Protein 7XV4 (pdb70)

B-factor: mean 22.59, std 10.11, range [9.94, 60.68]

CATH classification: 2.40.50.140

Solvent-accessible surface area: 6976 Å² total; per-residue (Å²): 114,114,39,48,114,11,37,84,24,8,0,24,13,3,18,129,149,51,41,70,131,51,116,5,42,0,0,0,26,73,24,128,73,24,150,159,62,35,25,19,0,48,0,0,0,7,95,25,12,1,14,0,2,2,0,10,76,120,24,7,64,46,24,98,120,138,95,2,31,47,37,0,10,0,44,2,60,126,4,50,41,73,86,12,170,90,47,50,84,0,0,30,0,40,95,17,104,48,91,108,46,12,150,58,25,47,74,100,5,42,132,11,88,112,34,138,109,55,107,16,76,80,92,4,40,128,61,18,97,157

InterPro domains:
  IPR004365 OB-fold nucleic acid binding domain, AA-tRNA synthetase-type [PF01336] (197-278)
  IPR004591 Replication factor A protein 1 [TIGR00617] (4-611)
  IPR007199 Replication factor-A protein 1, N-terminal [PF04057] (5-104)
  IPR007199 Replication factor-A protein 1, N-terminal [cd04477] (8-103)
  IPR012340 Nucleic acid-binding, OB-fold [G3DSA:2.40.50.140] (3-120)
  IPR012340 Nucleic acid-binding, OB-fold [G3DSA:2.40.50.140] (183-292)
  IPR01234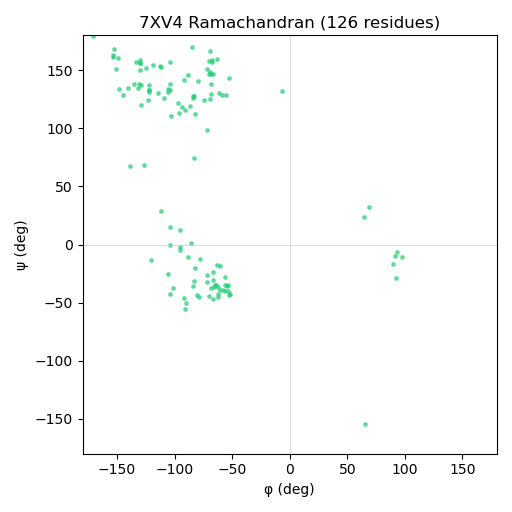0 Nucleic acid-binding, OB-fold [G3DSA:2.40.50.140] (297-422)
  IPR012340 Nucleic acid-binding, OB-fold [G3DSA:2.40.50.140] (423-612)
  IPR012340 Nucleic acid-binding, OB-fold [SSF50249] (1-114)
  IPR012340 Nucleic acid-binding, OB-fold [SSF50249] (183-293)
  IPR012340 Nucleic acid-binding, OB-fold [SSF50249] (299-423)
  IPR012340 Nucleic acid-binding, OB-fold [SSF50249] (440-612)
  IPR013955 Replication factor A, C-terminal [PF08646] (461-606)
  IPR031657 Replication protein A, OB domain [PF16900] (305-402)
  IPR047192 Replication factor A, C-terminal, eukaryotes [cd04476] (447-611)

Secondary structure (DSSP, 8-state):
--GGGS-TTHHHHHHTS---S---EEEEEEEEEE---EEEEEEE-SSEEEEEEEE-GGGHHHHHTTSS-TT-EEEEEEEEEEE-TTS-EEEEEEEEEEEE-HHHH-S--S--EE---/-PPPHHHHHHHH-

Organism: Homo sapiens (NCBI:txid9606)

Nearest PDB structures (foldseek):
  4ipg-assembly1_A  TM=1.003E+00  e=4.670E-22  Homo sapiens
  7xv0-assembly1_A  TM=9.873E-01  e=2.318E-22  Homo sapiens
  4ipd-assembly1_A  TM=9.816E-01  e=2.605E-22  Homo sapiens
  7xut-assembly1_A  TM=9.841E-01  e=2.692E-21  Homo sapiens
  7xuv-assembly1_A  TM=9.770E-01  e=2.540E-21  Homo sapiens

Foldseek 3Di:
DVLVQWQPCVVVCCVPVVDFQDWTKKFFAAWDWDDLTKIFTFIGRQAATEGAEIEDNVCVVCVVVQQRGHGWIKIQHGWDWDADPVGDIHIYGHDMGGPGGNVRRVDPHHDYYHDDD/DDDDPVVVVVVVD

Sequence (130 aa):
SMVGQLSEGAIAAIMQKGDTNIKPILQVINIRPITPPRYRLLMSDGLNTLSSFMLATQLNPLVEEEQLSSNCVCQIHRFIVNTLKDGRRVVILMELEVLKSAEAVGVKIGNPVPYNEGDFTADDLEELDT

Radius of gyration: 13.69 Å; Cα contacts (8 Å, |Δi|>4): 280; chains: 2; bounding box: 26×32×38 Å

GO terms:
  GO:0035861 site of double-strand break (C, IDA)
  GO:1990166 protein localization to site of double-strand break (P, IDA)
  GO:0140463 chromatin-protein adaptor activity (F, IDA)
  GO:0006281 DNA repair (P, IMP)
  GO:00166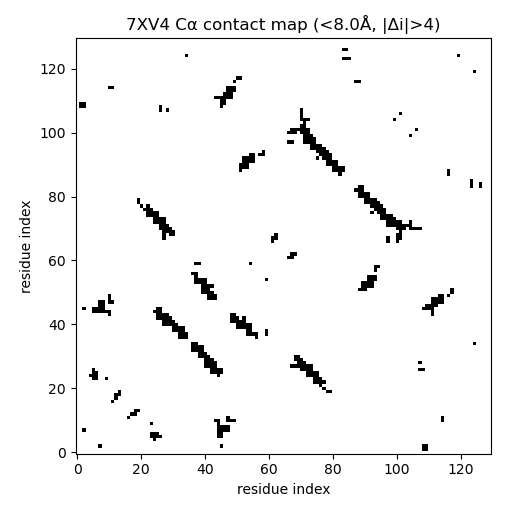05 PML body (C, IDA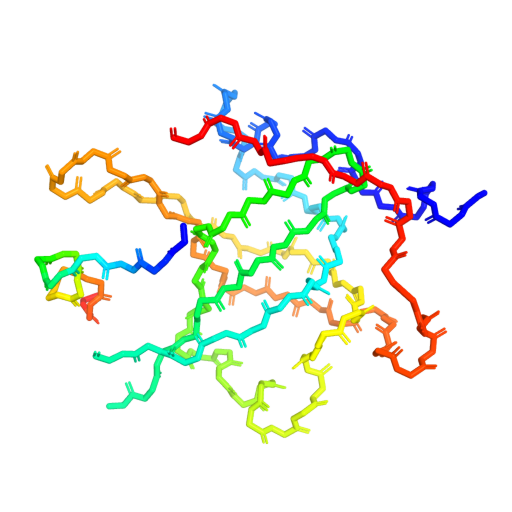)
  GO:0034502 protein localization to chromosome (P, IDA)
  GO:0005634 nucleus (C, IDA)
  GO:0003684 damaged DNA binding (F, IDA)
  GO:0003697 single-stranded DNA binding (F, IDA)
  GO:0005662 DNA replication factor A complex (C, IDA)
  GO:0006284 base-excision repair (P, IDA)
  GO:0005634 nucleus (C, EXP)
  GO:0006260 DNA replication (P, IMP)
  GO:0006289 nucleotide-excision repair (P, IMP)
  GO:0006298 mismatch repair (P, IMP)
  GO:0000723 telomere maintenance (P, IMP)
  GO:0000724 double-strand break repair via homologous recombination (P, IMP)
  GO:0005515 protein binding (F, IPI)
  GO:0006261 DNA-templated DNA replication (P, TAS)
  GO:0006310 DNA recombination (P, TAS)

Structure (mmCIF, N/CA/C/O backbone):
data_7XV4
#
_entry.id   7XV4
#
_cell.length_a   39.035
_cell.length_b   53.110
_cell.length_c   55.224
_cell.angle_alpha   90.000
_cell.angle_beta   90.000
_cell.angle_gamma   90.000
#
_symmetry.space_group_name_H-M   'P 21 21 21'
#
loop_
_entity.id
_entity.type
_entity.pdbx_description
1 polymer 'Replication protein A 70 kDa DNA-binding subunit'
2 polymer 'ATR-interacting protein'
3 water water
#
loop_
_atom_site.group_PDB
_atom_site.id
_atom_site.type_symbol
_atom_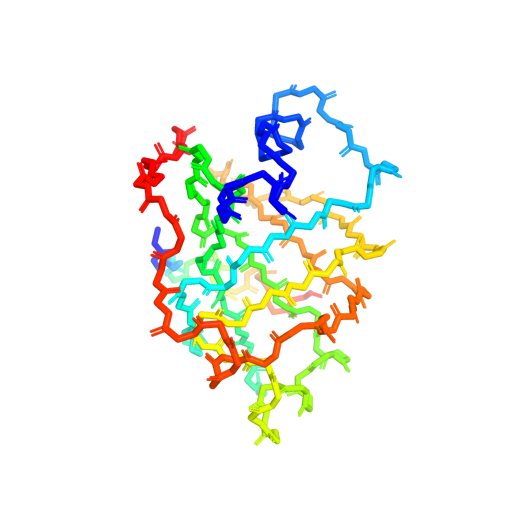site.label_atom_id
_atom_site.label_alt_id
_atom_site.label_comp_id
_atom_site.label_asym_id
_atom_site.label_entity_id
_atom_site.label_seq_id
_atom_site.pdbx_PDB_ins_code
_atom_site.Cartn_x
_atom_site.Cartn_y
_atom_site.Cartn_z
_atom_site.occupancy
_atom_site.B_iso_or_equiv
_atom_site.auth_seq_id
_atom_site.auth_comp_id
_atom_site.auth_asym_id
_atom_site.auth_atom_id
_atom_site.pdbx_PDB_model_num
ATOM 1 N N . SER A 1 1 ? -1.583 1.589 6.640 1.00 33.53 0 SER A N 1
ATOM 2 C CA . SER A 1 1 ? -2.438 0.900 5.672 1.00 29.57 0 SER A CA 1
ATOM 3 C C . SER A 1 1 ? -1.654 -0.169 4.925 1.00 24.74 0 SER A C 1
ATOM 4 O O . SER A 1 1 ? -0.413 -0.107 4.843 1.00 25.77 0 SER A O 1
ATOM 7 N N . MET A 1 2 ? -2.346 -1.162 4.355 1.00 22.77 1 MET A N 1
ATOM 8 C CA . MET A 1 2 ? -1.583 -2.183 3.645 1.00 21.17 1 MET A CA 1
ATOM 9 C C . MET A 1 2 ? -0.934 -1.621 2.389 1.00 18.75 1 MET A C 1
ATOM 10 O O . MET A 1 2 ? 0.197 -1.996 2.056 1.00 16.58 1 MET A O 1
ATOM 15 N N . VAL A 1 3 ? -1.614 -0.715 1.681 1.00 19.11 2 VAL A N 1
ATOM 16 C CA . VAL A 1 3 ? -0.990 -0.142 0.488 1.00 16.51 2 VAL A CA 1
ATOM 17 C C . VAL A 1 3 ? 0.208 0.717 0.858 1.00 18.54 2 VAL A C 1
ATOM 18 O O . VAL A 1 3 ? 1.096 0.929 0.021 1.00 18.63 2 VAL A O 1
ATOM 22 N N . GLY A 1 4 ? 0.244 1.234 2.089 1.00 22.09 3 GLY A N 1
ATOM 23 C CA . GLY A 1 4 ? 1.395 1.995 2.546 1.00 22.38 3 GLY A CA 1
ATOM 24 C C . GLY A 1 4 ? 2.687 1.208 2.538 1.00 20.84 3 GLY A C 1
ATOM 25 O O . GLY A 1 4 ? 3.768 1.811 2.545 1.00 22.33 3 GLY A O 1
ATOM 26 N N . GLN A 1 5 ? 2.602 -0.132 2.500 1.00 16.23 4 GLN A N 1
ATOM 27 C CA . GLN A 1 5 ? 3.759 -1.012 2.430 1.00 16.80 4 GLN A CA 1
ATOM 28 C C . GLN A 1 5 ? 4.348 -1.100 1.035 1.00 13.93 4 GLN A C 1
ATOM 29 O O . GLN A 1 5 ? 5.453 -1.633 0.877 1.00 13.79 4 GLN A O 1
ATOM 35 N N . LEU A 1 6 ? 3.639 -0.618 0.021 1.00 12.45 5 LEU A N 1
ATOM 36 C CA . LEU A 1 6 ? 4.108 -0.733 -1.347 1.00 13.06 5 LEU A CA 1
ATOM 37 C C . LEU A 1 6 ? 4.652 0.599 -1.841 1.00 10.65 5 LEU A C 1
ATOM 38 O O . LEU A 1 6 ? 4.307 1.670 -1.335 1.00 12.94 5 LEU A O 1
ATOM 43 N N . SER A 1 7 ? 5.513 0.508 -2.860 1.00 11.11 6 SER A N 1
ATOM 44 C CA . SER A 1 7 ? 6.135 1.677 -3.479 1.00 11.06 6 SER A CA 1
ATOM 45 C C . SER A 1 7 ? 5.192 2.284 -4.519 1.00 12.63 6 SER A C 1
ATOM 46 O O . SER A 1 7 ? 5.386 2.152 -5.730 1.00 11.77 6 SER A O 1
ATOM 49 N N . GLU A 1 8 ? 4.162 2.969 -4.020 1.00 13.74 7 GLU A N 1
ATOM 50 C CA . GLU A 1 8 ? 3.160 3.570 -4.897 1.00 12.92 7 GLU A CA 1
ATOM 51 C C . GLU A 1 8 ? 3.834 4.552 -5.851 1.00 14.74 7 GLU A C 1
ATOM 52 O O . GLU A 1 8 ? 4.581 5.441 -5.424 1.00 16.30 7 GLU A O 1
ATOM 58 N N . GLY A 1 9 ? 3.565 4.392 -7.152 1.00 13.40 8 GLY A N 1
ATOM 59 C CA . GLY A 1 9 ? 4.140 5.226 -8.177 1.00 15.48 8 GLY A CA 1
ATOM 60 C C . GLY A 1 9 ? 5.419 4.697 -8.796 1.00 15.66 8 GLY A C 1
ATOM 61 O O . GLY A 1 9 ? 5.924 5.303 -9.754 1.00 16.50 8 GLY A O 1
ATOM 62 N N . ALA A 1 10 ? 5.964 3.596 -8.272 1.00 12.43 9 ALA A N 1
ATOM 63 C CA . ALA A 1 10 ? 7.216 3.071 -8.811 1.00 12.20 9 ALA A CA 1
ATOM 64 C C . ALA A 1 10 ? 7.064 2.581 -10.245 1.00 11.69 9 ALA A C 1
ATOM 65 O O . ALA A 1 10 ? 7.997 2.715 -11.044 1.00 12.61 9 ALA A O 1
ATOM 67 N N . ILE A 1 11 ? 5.911 2.006 -10.596 1.00 11.86 10 ILE A N 1
ATOM 68 C CA . ILE A 1 11 ? 5.719 1.561 -11.976 1.00 12.42 10 ILE A CA 1
ATOM 69 C C . ILE A 1 11 ? 5.779 2.755 -12.932 1.00 14.43 10 ILE A C 1
ATOM 70 O O . ILE A 1 11 ? 6.464 2.727 -13.964 1.00 14.40 10 ILE A O 1
ATOM 75 N N . ALA A 1 12 ? 5.094 3.848 -12.584 1.00 13.36 11 ALA A N 1
ATOM 76 C CA . ALA A 1 12 ? 5.196 5.030 -13.431 1.00 15.68 11 ALA A CA 1
ATOM 77 C C . ALA A 1 12 ? 6.628 5.553 -13.483 1.00 17.04 11 ALA A C 1
ATOM 78 O O . ALA A 1 12 ? 7.105 5.988 -14.537 1.00 19.49 11 ALA A O 1
ATOM 80 N N . ALA A 1 13 ? 7.348 5.479 -12.364 1.00 14.16 12 ALA A N 1
ATOM 81 C CA . ALA A 1 13 ? 8.719 5.977 -12.354 1.00 16.91 12 ALA A CA 1
ATOM 82 C C . ALA A 1 13 ? 9.607 5.140 -13.261 1.00 18.32 12 ALA A C 1
ATOM 83 O O . ALA A 1 13 ? 10.488 5.677 -13.948 1.00 18.76 12 ALA A O 1
ATOM 85 N N . ILE A 1 14 ? 9.368 3.829 -13.304 1.00 15.79 13 ILE A N 1
ATOM 86 C CA . ILE A 1 14 ? 10.155 2.972 -14.188 1.00 17.57 13 ILE A CA 1
ATOM 87 C C . ILE A 1 14 ? 9.806 3.245 -15.648 1.00 18.45 13 ILE A C 1
ATOM 88 O O . ILE A 1 14 ? 10.696 3.370 -16.501 1.00 20.51 13 ILE A O 1
ATOM 93 N N . MET A 1 15 ? 8.512 3.371 -15.953 1.00 15.65 14 MET A N 1
ATOM 94 C CA . MET A 1 15 ? 8.045 3.442 -17.343 1.00 19.31 14 MET A CA 1
ATOM 95 C C . MET A 1 15 ? 8.216 4.836 -17.933 1.00 21.33 14 MET A C 1
ATOM 96 O O . MET A 1 15 ? 8.630 4.984 -19.088 1.00 23.98 14 MET A O 1
ATOM 101 N N . GLN A 1 16 ? 7.873 5.856 -17.155 1.00 19.81 15 GLN A N 1
ATOM 102 C CA . GLN A 1 16 ? 7.896 7.242 -17.687 1.00 21.84 15 GLN A CA 1
ATOM 103 C C . GLN A 1 16 ? 9.257 7.893 -17.474 1.00 27.39 15 GLN A C 1
ATOM 104 O O . GLN A 1 16 ? 9.791 8.455 -18.444 1.00 29.35 15 GLN A O 1
ATOM 110 N N . LYS A 1 17 ? 9.788 7.840 -16.252 1.00 27.71 16 LYS A N 1
ATOM 111 C CA . LYS A 1 17 ? 11.023 8.616 -15.956 1.00 30.29 16 LYS A CA 1
ATOM 112 C C . LYS A 1 17 ? 12.299 7.842 -16.267 1.00 33.32 16 LYS A C 1
ATOM 113 O O . LYS A 1 17 ? 13.371 8.469 -16.225 1.00 37.75 16 LYS A O 1
ATOM 119 N N . GLY A 1 18 ? 12.198 6.546 -16.544 1.00 31.64 17 GLY A N 1
ATOM 120 C CA . GLY A 1 18 ? 13.396 5.773 -16.777 1.00 33.76 17 GLY A CA 1
ATOM 121 C C . GLY A 1 18 ? 14.239 5.599 -15.539 1.00 33.62 17 GLY A C 1
ATOM 122 O O . GLY A 1 18 ? 15.467 5.550 -15.640 1.00 33.30 17 GLY A O 1
ATOM 123 N N . ASP A 1 19 ? 13.605 5.534 -14.368 1.00 29.82 18 ASP A N 1
ATOM 124 C CA . ASP A 1 19 ? 14.302 5.285 -13.111 1.00 30.09 18 ASP A CA 1
ATOM 125 C C . ASP A 1 19 ? 14.821 3.855 -13.078 1.00 28.13 18 ASP A C 1
ATOM 126 O O . ASP A 1 19 ? 14.047 2.909 -13.229 1.00 30.68 18 ASP A O 1
ATOM 131 N N . THR A 1 20 ? 16.123 3.683 -12.855 1.00 31.96 19 THR A N 1
ATOM 132 C CA . THR A 1 20 ? 16.711 2.351 -12.879 1.00 30.16 19 THR A CA 1
ATOM 133 C C . THR A 1 20 ? 17.370 1.965 -11.557 1.00 30.13 19 THR A C 1
ATOM 134 O O . THR A 1 20 ? 17.605 0.774 -11.320 1.00 32.37 19 THR A O 1
ATOM 138 N N . ASN A 1 21 ? 17.586 2.914 -10.653 1.00 28.24 20 ASN A N 1
ATOM 139 C CA . ASN A 1 21 ? 18.282 2.637 -9.405 1.00 26.73 20 ASN A CA 1
ATOM 140 C C . ASN A 1 21 ? 17.359 2.547 -8.198 1.00 25.32 20 ASN A C 1
ATOM 141 O O . ASN A 1 21 ? 17.833 2.278 -7.089 1.00 25.95 20 ASN A O 1
ATOM 146 N N . ILE A 1 22 ? 16.057 2.736 -8.385 1.00 20.15 21 ILE A N 1
ATOM 147 C CA . ILE A 1 22 ? 15.128 2.547 -7.282 1.00 17.86 21 ILE A CA 1
ATOM 148 C C . ILE A 1 22 ? 15.026 1.065 -6.936 1.00 17.48 21 ILE A C 1
ATOM 149 O O . ILE A 1 22 ? 15.315 0.182 -7.748 1.00 16.89 21 ILE A O 1
ATOM 154 N N . LYS A 1 23 ? 14.595 0.781 -5.709 1.00 12.64 22 LYS A N 1
ATOM 155 C CA . LYS A 1 23 ? 14.459 -0.597 -5.234 1.00 12.82 22 LYS A CA 1
ATOM 156 C C . LYS A 1 23 ? 13.038 -0.773 -4.710 1.00 11.72 22 LYS A C 1
ATOM 157 O O . LYS A 1 23 ? 12.803 -0.981 -3.518 1.00 12.60 22 LYS A O 1
ATOM 163 N N . PRO A 1 24 ? 12.062 -0.736 -5.601 1.00 10.31 23 PRO A N 1
ATOM 164 C CA . PRO A 1 24 ? 10.671 -0.643 -5.164 1.00 10.13 23 PRO A CA 1
ATOM 165 C C . PRO A 1 24 ? 10.163 -1.927 -4.552 1.00 12.26 23 PRO A C 1
ATOM 166 O O . PRO A 1 24 ? 10.574 -3.026 -4.917 1.00 11.95 23 PRO A O 1
ATOM 170 N N . ILE A 1 25 ? 9.209 -1.766 -3.637 1.00 10.31 24 ILE A N 1
ATOM 171 C CA . ILE A 1 25 ? 8.482 -2.875 -3.039 1.00 10.48 24 ILE A CA 1
ATOM 172 C C . ILE A 1 25 ? 7.156 -3.035 -3.781 1.00 11.61 24 ILE A C 1
ATOM 173 O O . ILE A 1 25 ? 6.359 -2.089 -3.870 1.00 10.32 24 ILE A O 1
ATOM 178 N N . LEU A 1 26 ? 6.940 -4.226 -4.341 1.00 10.54 25 LEU A N 1
ATOM 179 C CA . LEU A 1 26 ? 5.800 -4.520 -5.202 1.00 10.86 25 LEU A CA 1
ATOM 180 C C . LEU A 1 26 ? 5.119 -5.788 -4.739 1.00 10.94 25 LEU A C 1
ATOM 181 O O . LEU A 1 26 ? 5.709 -6.601 -4.023 1.00 11.82 25 LEU A O 1
ATOM 186 N N . GLN A 1 27 ? 3.856 -5.938 -5.118 1.00 11.33 26 GLN A N 1
ATOM 187 C CA . GLN A 1 27 ? 3.123 -7.169 -4.864 1.00 9.98 26 GLN A CA 1
ATOM 188 C C . GLN A 1 27 ? 2.966 -7.953 -6.163 1.00 12.24 26 GLN A C 1
ATOM 189 O O . GLN A 1 27 ? 2.591 -7.385 -7.194 1.00 11.79 26 GLN A O 1
ATOM 195 N N . VAL A 1 28 ? 3.227 -9.259 -6.105 1.00 10.32 27 VAL A N 1
ATOM 196 C CA . VAL A 1 28 ? 2.913 -10.135 -7.233 1.00 12.48 27 VAL A CA 1
ATOM 197 C C . VAL A 1 28 ? 1.403 -10.340 -7.267 1.00 11.54 27 VAL A C 1
ATOM 198 O O . VAL A 1 28 ? 0.806 -10.761 -6.273 1.00 12.36 27 VAL A O 1
ATOM 202 N N . ILE A 1 29 ? 0.771 -10.028 -8.403 1.00 11.83 28 ILE A N 1
ATOM 203 C CA . ILE A 1 29 ? -0.648 -10.331 -8.585 1.00 12.57 28 ILE A CA 1
ATOM 204 C C . ILE A 1 29 ? -0.844 -11.698 -9.227 1.00 13.93 28 ILE A C 1
ATOM 205 O O . ILE A 1 29 ? -1.701 -12.478 -8.800 1.00 15.83 28 ILE A O 1
ATOM 210 N N . ASN A 1 30 ? -0.077 -11.986 -10.280 1.00 13.91 29 ASN A N 1
ATOM 211 C CA . ASN A 1 30 ? -0.165 -13.253 -11.005 1.00 15.34 29 ASN A CA 1
ATOM 212 C C . ASN A 1 30 ? 1.184 -13.604 -11.611 1.00 16.21 29 ASN A C 1
ATOM 213 O O . ASN A 1 30 ? 1.960 -12.717 -11.977 1.00 14.00 29 ASN A O 1
ATOM 218 N N . ILE A 1 31 ? 1.430 -14.913 -11.754 1.00 15.85 30 ILE A N 1
ATOM 219 C CA . ILE A 1 31 ? 2.598 -15.457 -12.436 1.00 15.78 30 ILE A CA 1
ATOM 220 C C . ILE A 1 31 ? 2.098 -16.350 -13.560 1.00 20.76 30 ILE A C 1
ATOM 221 O O . ILE A 1 31 ? 1.221 -17.193 -13.348 1.00 26.85 30 ILE A O 1
ATOM 226 N N . ARG A 1 32 ? 2.644 -16.161 -14.753 1.00 19.27 31 ARG A N 1
ATOM 227 C CA 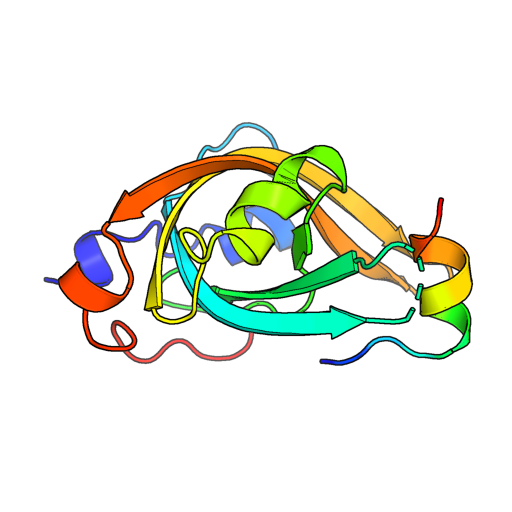. ARG A 1 32 ? 2.223 -16.940 -15.919 1.00 24.26 31 ARG A CA 1
ATOM 228 C C . ARG A 1 32 ? 3.435 -17.528 -16.618 1.00 23.59 31 ARG A C 1
ATOM 229 O O . ARG A 1 32 ? 4.305 -16.760 -17.036 1.00 23.50 31 ARG A O 1
ATOM 237 N N . PRO A 1 33 ? 3.556 -18.849 -16.757 1.00 23.25 32 PRO A N 1
ATOM 238 C CA . PRO A 1 33 ? 4.667 -19.383 -17.542 1.00 18.54 32 PRO A CA 1
ATOM 239 C C . PRO A 1 33 ? 4.466 -18.985 -18.986 1.00 23.67 32 PRO A C 1
ATOM 240 O O . PRO A 1 33 ? 3.337 -18.871 -19.471 1.00 25.57 32 PRO A O 1
ATOM 244 N N . ILE A 1 34 ? 5.563 -18.759 -19.691 1.00 21.80 33 ILE A N 1
ATOM 245 C CA . ILE A 1 34 ? 5.391 -18.501 -21.112 1.00 29.52 33 ILE A CA 1
ATOM 246 C C . ILE A 1 34 ? 6.334 -19.387 -21.908 1.00 34.17 33 ILE A C 1
ATOM 247 O O . ILE A 1 34 ? 7.364 -19.847 -21.399 1.00 30.87 33 ILE A O 1
ATOM 252 N N . THR A 1 35 ? 5.961 -19.629 -23.170 1.00 37.29 34 THR A N 1
ATOM 253 C CA . THR A 1 35 ? 6.768 -20.396 -24.125 1.00 35.99 34 THR A CA 1
ATOM 254 C C . THR A 1 35 ? 6.185 -20.305 -25.537 1.00 45.32 34 THR A C 1
ATOM 255 O O . THR A 1 35 ? 4.987 -20.055 -25.727 1.00 44.67 34 THR A O 1
ATOM 259 N N . PRO A 1 40 ? 13.062 -24.152 -21.989 1.00 39.43 39 PRO A N 1
ATOM 260 C CA . PRO A 1 40 ? 13.267 -23.803 -20.579 1.00 37.18 39 PRO A CA 1
ATOM 261 C C . PRO A 1 40 ? 12.303 -22.704 -20.143 1.00 28.33 39 PRO A C 1
ATOM 262 O O . PRO A 1 40 ? 12.195 -21.700 -20.832 1.00 32.15 39 PRO A O 1
ATOM 266 N N . PRO A 1 41 ? 11.628 -22.867 -19.009 1.00 31.85 40 PRO A N 1
ATOM 267 C CA . PRO A 1 41 ? 10.484 -21.999 -18.735 1.00 27.72 40 PRO A CA 1
ATOM 268 C C . PRO A 1 41 ? 10.908 -20.574 -18.441 1.00 24.20 40 PRO A C 1
ATOM 269 O O . PRO A 1 41 ? 11.985 -20.307 -17.905 1.00 25.52 40 PRO A O 1
ATOM 273 N N . ARG A 1 42 ? 10.062 -19.645 -18.854 1.00 21.30 41 ARG A N 1
ATOM 274 C CA . ARG A 1 42 ? 10.194 -18.250 -18.479 1.00 19.97 41 ARG A CA 1
ATOM 275 C C . ARG A 1 42 ? 8.883 -17.816 -17.852 1.00 20.83 41 ARG A C 1
ATOM 276 O O . ARG A 1 42 ? 7.825 -18.375 -18.160 1.00 22.27 41 ARG A O 1
ATOM 284 N N . TYR A 1 43 ? 8.955 -16.834 -16.960 1.00 14.85 42 TYR A N 1
ATOM 285 C CA . TYR A 1 43 ? 7.781 -16.425 -16.195 1.00 14.30 42 TYR A CA 1
ATOM 286 C C . TYR A 1 43 ? 7.506 -14.949 -16.408 1.00 15.56 42 TYR A C 1
ATOM 287 O O . TYR A 1 43 ? 8.380 -14.110 -16.173 1.00 15.31 42 TYR A O 1
ATOM 296 N N . ARG A 1 44 ? 6.293 -14.644 -16.848 1.00 13.95 43 ARG A N 1
ATOM 297 C CA . ARG A 1 44 ? 5.787 -13.290 -16.890 1.00 16.42 43 ARG A CA 1
ATOM 298 C C . ARG A 1 44 ? 5.046 -13.009 -15.593 1.00 14.67 43 ARG A C 1
ATOM 299 O O . ARG A 1 44 ? 4.344 -13.879 -15.069 1.00 15.99 43 ARG A O 1
ATOM 307 N N . LEU A 1 45 ? 5.196 -11.794 -15.069 1.00 13.04 44 LEU A N 1
ATOM 308 C CA . LEU A 1 45 ? 4.545 -11.413 -13.827 1.00 15.22 44 LEU A CA 1
ATOM 309 C C . LEU A 1 45 ? 3.668 -10.193 -14.044 1.00 13.30 44 LEU A C 1
ATOM 310 O O . LEU A 1 45 ? 4.096 -9.197 -14.641 1.00 13.88 44 LEU A O 1
ATOM 315 N N . LEU A 1 46 ? 2.454 -10.267 -13.530 1.00 11.44 45 LEU A N 1
ATOM 316 C CA . LEU A 1 46 ? 1.628 -9.087 -13.324 1.00 12.68 45 LEU A CA 1
ATOM 317 C C . LEU A 1 46 ? 1.912 -8.592 -11.915 1.00 12.14 45 LEU A C 1
ATOM 318 O O . LEU A 1 46 ? 1.649 -9.314 -10.949 1.00 12.21 45 LEU A O 1
ATOM 323 N N . MET A 1 47 ? 2.475 -7.382 -11.798 1.00 12.33 46 MET A N 1
ATOM 324 C CA . MET A 1 47 ? 2.980 -6.849 -10.541 1.00 11.67 46 MET A CA 1
ATOM 325 C C . MET A 1 47 ? 2.194 -5.575 -10.231 1.00 11.82 46 MET A C 1
ATOM 326 O O . MET A 1 47 ? 1.738 -4.885 -11.151 1.00 13.00 46 MET A O 1
ATOM 331 N N . SER A 1 48 ? 2.102 -5.225 -8.952 1.00 9.94 47 SER A N 1
ATOM 332 C CA . SER A 1 48 ? 1.373 -4.051 -8.479 1.00 11.60 47 SER A CA 1
ATOM 333 C C . SER A 1 48 ? 2.233 -3.204 -7.552 1.00 11.90 47 SER A C 1
ATOM 334 O O . SER A 1 48 ? 2.962 -3.731 -6.706 1.00 12.12 47 SER A O 1
ATOM 337 N N . ASP A 1 49 ? 2.170 -1.883 -7.723 1.00 11.12 48 ASP A N 1
ATOM 338 C CA . ASP A 1 49 ? 2.764 -0.981 -6.739 1.00 11.83 48 ASP A CA 1
ATOM 339 C C . ASP A 1 49 ? 1.709 -0.333 -5.852 1.00 13.82 48 ASP A C 1
ATOM 340 O O . ASP A 1 49 ? 2.014 0.636 -5.147 1.00 14.59 48 ASP A O 1
ATOM 345 N N . GLY A 1 50 ? 0.479 -0.857 -5.854 1.00 14.09 49 GLY A N 1
ATOM 346 C CA . GLY A 1 50 ? -0.603 -0.295 -5.079 1.00 15.81 49 GLY A CA 1
ATOM 347 C C . GLY A 1 50 ? -1.442 0.717 -5.825 1.00 16.83 49 GLY A C 1
ATOM 348 O O . GLY A 1 50 ? -2.626 0.881 -5.513 1.00 19.55 49 GLY A O 1
ATOM 349 N N . LEU A 1 51 ? -0.860 1.416 -6.798 1.00 15.52 50 LEU A N 1
ATOM 350 C CA . LEU A 1 51 ? -1.616 2.327 -7.647 1.00 16.52 50 LEU A CA 1
ATOM 351 C C . LEU A 1 51 ? -1.865 1.734 -9.022 1.00 14.21 50 LEU A C 1
ATOM 352 O O . LEU A 1 51 ? -2.974 1.841 -9.558 1.00 14.98 50 LEU A O 1
ATOM 357 N N . ASN A 1 52 ? -0.817 1.118 -9.552 1.00 13.33 51 ASN A N 1
ATOM 358 C CA . ASN A 1 52 ? -0.928 0.593 -10.923 1.00 12.93 51 ASN A CA 1
ATOM 359 C C . ASN A 1 52 ? -0.475 -0.851 -10.991 1.00 11.49 51 ASN A C 1
ATOM 360 O O . ASN A 1 52 ? 0.260 -1.287 -10.096 1.00 11.97 51 ASN A O 1
ATOM 365 N N . THR A 1 53 ? -0.969 -1.557 -11.996 1.00 11.60 52 THR A N 1
ATOM 366 C CA . THR A 1 53 ? -0.410 -2.893 -12.261 1.00 11.74 52 THR A CA 1
ATOM 367 C C . THR A 1 53 ? 0.320 -2.778 -13.596 1.00 12.64 52 THR A C 1
ATOM 368 O O . THR A 1 53 ? -0.028 -1.888 -14.373 1.00 14.23 52 THR A O 1
ATOM 372 N N . LEU A 1 54 ? 1.332 -3.599 -13.808 1.00 12.80 53 LEU A N 1
ATOM 373 C CA . LEU A 1 54 ? 2.055 -3.687 -15.068 1.00 12.69 53 LEU A CA 1
ATOM 374 C C . LEU A 1 54 ? 2.158 -5.159 -15.424 1.00 12.17 53 LEU A C 1
ATOM 375 O O . LEU A 1 54 ? 2.489 -5.976 -14.562 1.00 12.31 53 LEU A O 1
ATOM 380 N N . SER A 1 55 ? 1.883 -5.488 -16.682 1.00 12.87 54 SER A N 1
ATOM 381 C CA . SER A 1 55 ? 1.791 -6.877 -17.111 1.00 13.65 54 SER A CA 1
ATOM 382 C C . SER A 1 55 ? 3.087 -7.409 -17.706 1.00 15.21 54 SER A C 1
ATOM 383 O O . SER A 1 55 ? 3.162 -8.602 -18.018 1.00 15.54 54 SER A O 1
ATOM 386 N N . SER A 1 56 ? 4.107 -6.563 -17.858 1.00 12.58 55 SER A N 1
ATOM 387 C CA . SER A 1 56 ? 5.260 -6.859 -18.700 1.00 12.61 55 SER A CA 1
ATOM 388 C C . SER A 1 56 ? 6.530 -7.068 -17.890 1.00 13.66 55 SER A C 1
ATOM 389 O O . SER A 1 56 ? 7.631 -6.812 -18.384 1.00 14.51 55 SER A O 1
ATOM 392 N N . PHE A 1 57 ? 6.395 -7.534 -16.655 1.00 13.44 56 PHE A N 1
ATOM 393 C CA . PHE A 1 57 ? 7.556 -7.980 -15.895 1.00 13.28 56 PHE A CA 1
ATOM 394 C C . PHE A 1 57 ? 7.935 -9.388 -16.338 1.00 13.90 56 PHE A C 1
ATOM 395 O O . PHE A 1 57 ? 7.062 -10.219 -16.616 1.00 15.75 56 PHE A O 1
ATOM 403 N N . MET A 1 58 ? 9.242 -9.640 -16.436 1.00 12.88 57 MET A N 1
ATOM 404 C CA . MET A 1 58 ? 9.732 -10.995 -16.789 1.00 15.51 57 MET A CA 1
ATOM 405 C C . MET A 1 58 ? 10.807 -11.367 -15.769 1.00 16.90 57 MET A C 1
ATOM 406 O O . MET A 1 58 ? 11.619 -10.508 -15.426 1.00 15.98 57 MET A O 1
ATOM 411 N N . LEU A 1 59 ? 10.782 -12.607 -15.303 1.00 15.13 58 LEU A N 1
ATOM 412 C CA . LEU A 1 59 ? 11.823 -13.052 -14.357 1.00 17.68 58 LEU A CA 1
ATOM 413 C C . LEU A 1 59 ? 13.078 -13.501 -15.097 1.00 15.64 58 LEU A C 1
ATOM 414 O O . LEU A 1 59 ? 12.954 -14.257 -16.062 1.00 16.46 58 LEU A O 1
ATOM 419 N N . ALA A 1 60 ? 14.234 -12.960 -14.724 1.00 14.20 59 ALA A N 1
ATOM 420 C CA . ALA A 1 60 ? 15.474 -13.536 -15.206 1.00 18.56 59 ALA A CA 1
ATOM 421 C C . ALA A 1 60 ? 15.477 -15.024 -14.890 1.00 15.74 59 ALA A C 1
ATOM 422 O O . ALA A 1 60 ? 14.965 -15.450 -13.853 1.00 18.75 59 ALA A O 1
ATOM 424 N N . THR A 1 61 ? 16.045 -15.814 -15.808 1.00 18.30 60 THR A N 1
ATOM 425 C CA . THR A 1 61 ? 16.111 -17.261 -15.629 1.00 17.53 60 THR A CA 1
ATOM 426 C C . THR A 1 61 ? 16.752 -17.646 -14.301 1.00 20.34 60 THR A C 1
ATOM 427 O O . THR A 1 61 ? 16.352 -18.644 -13.680 1.00 18.12 60 THR A O 1
ATOM 431 N N . GLN A 1 62 ? 17.737 -16.872 -13.842 1.00 18.76 61 GLN A N 1
ATOM 432 C CA . GLN A 1 62 ? 18.414 -17.217 -12.599 1.00 19.87 61 GLN A CA 1
ATOM 433 C C . GLN A 1 62 ? 17.470 -17.182 -11.399 1.00 16.91 61 GLN A C 1
ATOM 434 O O . GLN A 1 62 ? 17.790 -17.780 -10.361 1.00 22.81 61 GLN A O 1
ATOM 440 N N . LEU A 1 63 ? 16.315 -16.525 -11.519 1.00 16.54 62 LEU A N 1
ATOM 441 C CA . LEU A 1 63 ? 15.347 -16.441 -10.431 1.00 16.35 62 LEU A CA 1
ATOM 442 C C . LEU A 1 63 ? 14.256 -17.503 -10.520 1.00 18.01 62 LEU A C 1
ATOM 443 O O . LEU A 1 63 ? 13.397 -17.572 -9.632 1.00 14.53 62 LEU A O 1
ATOM 448 N N . ASN A 1 64 ? 14.272 -18.340 -11.554 1.00 15.37 63 ASN A N 1
ATOM 449 C CA . ASN A 1 64 ? 13.217 -19.340 -11.700 1.00 18.00 63 ASN A CA 1
ATOM 450 C C . ASN A 1 64 ? 13.021 -20.236 -10.478 1.00 15.01 63 ASN A C 1
ATOM 451 O O . ASN A 1 64 ? 11.866 -20.588 -10.197 1.00 14.81 63 ASN A O 1
ATOM 456 N N . PRO A 1 65 ? 14.057 -20.633 -9.727 1.00 15.20 64 PRO A N 1
ATOM 457 C CA . PRO A 1 65 ? 13.809 -21.453 -8.525 1.00 17.36 64 PRO A CA 1
ATOM 458 C C . PRO A 1 65 ? 12.853 -20.811 -7.535 1.00 16.65 64 PRO A C 1
ATOM 459 O O . PRO A 1 65 ? 12.183 -21.530 -6.781 1.00 17.02 64 PRO A O 1
ATOM 463 N N . LEU A 1 66 ? 12.775 -19.479 -7.496 1.00 14.23 65 LEU A N 1
ATOM 464 C CA . LEU A 1 66 ? 11.832 -18.851 -6.576 1.00 13.80 65 LEU A CA 1
ATOM 465 C C . LEU A 1 66 ? 10.402 -19.199 -6.940 1.00 14.68 65 LEU A C 1
ATOM 466 O O . LEU A 1 66 ? 9.555 -19.343 -6.051 1.00 16.39 65 LEU A O 1
ATOM 471 N N . VAL A 1 67 ? 10.117 -19.333 -8.233 1.00 15.48 66 VAL A N 1
ATOM 472 C CA . VAL A 1 67 ? 8.785 -19.770 -8.647 1.00 14.40 66 VAL A CA 1
ATOM 473 C C . VAL A 1 67 ? 8.654 -21.277 -8.485 1.00 18.98 66 VAL A C 1
ATOM 474 O O . VAL A 1 67 ? 7.641 -21.779 -7.975 1.00 19.47 66 VAL A O 1
ATOM 478 N N . GLU A 1 68 ? 9.676 -22.015 -8.919 1.00 16.57 67 GLU A N 1
ATOM 479 C CA . GLU A 1 68 ? 9.626 -23.473 -8.905 1.00 18.64 67 GLU A CA 1
ATOM 480 C C . GLU A 1 68 ? 9.387 -24.001 -7.495 1.00 21.38 67 GLU A C 1
ATOM 481 O O . GLU A 1 68 ? 8.618 -24.949 -7.304 1.00 21.68 67 GLU A O 1
ATOM 487 N N . GLU A 1 69 ? 10.001 -23.377 -6.485 1.00 18.24 68 GLU A N 1
ATOM 488 C CA . GLU A 1 69 ? 9.826 -23.797 -5.096 1.00 23.52 68 GLU A CA 1
ATOM 489 C C . GLU A 1 69 ? 8.747 -23.000 -4.372 1.00 21.07 68 GLU A C 1
ATOM 490 O O . GLU A 1 69 ? 8.624 -23.105 -3.142 1.00 21.51 68 GLU A O 1
ATOM 496 N N . GLU A 1 70 ? 7.943 -22.237 -5.116 1.00 19.14 69 GLU A N 1
ATOM 497 C CA . GLU A 1 70 ? 6.705 -21.612 -4.655 1.00 19.92 69 GLU A CA 1
ATOM 498 C C . GLU A 1 70 ? 6.917 -20.557 -3.565 1.00 22.58 69 GLU A C 1
ATOM 499 O O . GLU A 1 70 ? 5.979 -20.234 -2.823 1.00 25.89 69 GLU A O 1
ATOM 505 N N . GLN A 1 71 ? 8.110 -19.949 -3.468 1.00 19.25 70 GLN A N 1
ATOM 506 C CA . GLN A 1 71 ? 8.234 -18.788 -2.582 1.00 21.75 70 GLN A CA 1
ATOM 507 C C . GLN A 1 71 ? 7.780 -17.495 -3.239 1.00 20.45 70 GLN A C 1
ATOM 508 O O . GLN A 1 71 ? 7.313 -16.585 -2.547 1.00 19.95 70 GLN A O 1
ATOM 514 N N . LEU A 1 72 ? 7.933 -17.370 -4.546 1.00 16.12 71 LEU A N 1
ATOM 515 C CA . LEU A 1 72 ? 7.390 -16.240 -5.285 1.00 15.99 71 LEU A CA 1
ATOM 516 C C . LEU A 1 72 ? 6.054 -16.719 -5.840 1.00 18.95 71 LEU A C 1
ATOM 517 O O . LEU A 1 72 ? 6.012 -17.653 -6.645 1.00 18.20 71 LEU A O 1
ATOM 522 N N . SER A 1 73 ? 4.953 -16.148 -5.353 1.00 17.24 72 SER A N 1
ATOM 523 C CA . SER A 1 73 ? 3.640 -16.616 -5.771 1.00 17.86 72 SER A CA 1
ATOM 524 C C . SER A 1 73 ? 2.653 -15.470 -5.655 1.00 17.12 72 SER A C 1
ATOM 525 O O . SER A 1 73 ? 2.955 -14.432 -5.070 1.00 14.24 72 SER A O 1
ATOM 528 N N . SER A 1 74 ? 1.466 -15.669 -6.228 1.00 15.47 73 SER A N 1
ATOM 529 C CA . SER A 1 74 ? 0.453 -14.619 -6.230 1.00 15.12 73 SER A CA 1
ATOM 530 C C . SER A 1 74 ? 0.155 -14.158 -4.811 1.00 13.10 73 SER A C 1
ATOM 531 O O . SER A 1 74 ? -0.127 -14.977 -3.929 1.00 14.55 73 SER A O 1
ATOM 534 N N . ASN A 1 75 ? 0.223 -12.838 -4.606 1.00 12.99 74 ASN A N 1
ATOM 535 C CA . ASN A 1 75 ? -0.052 -12.053 -3.400 1.00 14.45 74 ASN A CA 1
ATOM 536 C C . ASN A 1 75 ? 1.185 -11.828 -2.539 1.00 12.91 74 ASN A C 1
ATOM 537 O O . ASN A 1 75 ? 1.131 -11.010 -1.618 1.00 10.72 74 ASN A O 1
ATOM 542 N N . CYS A 1 76 ? 2.305 -12.492 -2.819 1.00 12.02 75 CYS A N 1
ATOM 543 C CA . CYS A 1 76 ? 3.509 -12.190 -2.050 1.00 12.26 75 CYS A CA 1
ATOM 544 C C . CYS A 1 76 ? 4.005 -10.772 -2.352 1.00 12.09 75 CYS A C 1
ATOM 545 O O . CYS A 1 76 ? 3.688 -10.168 -3.373 1.00 11.43 75 CYS A O 1
ATOM 548 N N . VAL A 1 77 ? 4.758 -10.221 -1.413 1.00 11.95 76 VAL A N 1
ATOM 549 C CA . VAL A 1 77 ? 5.314 -8.876 -1.535 1.00 10.38 76 VAL A CA 1
ATOM 550 C C . VAL A 1 77 ? 6.834 -8.989 -1.618 1.00 11.91 76 VAL A C 1
ATOM 551 O O . VAL A 1 77 ? 7.463 -9.700 -0.815 1.00 13.14 76 VAL A O 1
ATOM 555 N N . CYS A 1 78 ? 7.416 -8.322 -2.610 1.00 12.57 77 CYS A N 1
ATOM 556 C CA . CYS A 1 78 ? 8.847 -8.431 -2.832 1.00 12.42 77 CYS A CA 1
ATOM 557 C C . CYS A 1 78 ? 9.462 -7.060 -3.046 1.00 13.34 77 CYS A C 1
ATOM 558 O O . CYS A 1 78 ? 8.803 -6.084 -3.430 1.00 12.99 77 CYS A O 1
ATOM 561 N N . GLN A 1 79 ? 10.756 -6.998 -2.791 1.00 14.13 78 GLN A N 1
ATOM 562 C CA . GLN A 1 79 ? 11.524 -5.801 -3.072 1.00 13.09 78 GLN A CA 1
ATOM 563 C C . GLN A 1 79 ? 12.431 -6.086 -4.260 1.00 14.10 78 GLN A C 1
ATOM 564 O O . GLN A 1 79 ? 13.191 -7.062 -4.235 1.00 14.81 78 GLN A O 1
ATOM 570 N N . ILE A 1 80 ? 12.359 -5.240 -5.297 1.00 11.06 79 ILE A N 1
ATOM 571 C CA . ILE A 1 80 ? 13.215 -5.425 -6.470 1.00 12.45 79 ILE A CA 1
ATOM 572 C C . ILE A 1 80 ? 14.570 -4.792 -6.196 1.00 15.23 79 ILE A C 1
ATOM 573 O O . ILE A 1 80 ? 14.658 -3.612 -5.843 1.00 16.40 79 ILE A O 1
ATOM 578 N N . HIS A 1 81 ? 15.642 -5.565 -6.353 1.00 12.64 80 HIS A N 1
ATOM 579 C CA . HIS A 1 81 ? 16.965 -5.017 -6.116 1.00 14.23 80 HIS A CA 1
ATOM 580 C C . HIS A 1 81 ? 17.755 -4.741 -7.373 1.00 15.69 80 HIS A C 1
ATOM 581 O O . HIS A 1 81 ? 18.658 -3.900 -7.332 1.00 18.32 80 HIS A O 1
ATOM 588 N N . ARG A 1 82 ? 17.442 -5.448 -8.452 1.00 12.19 81 ARG A N 1
ATOM 589 C CA . ARG A 1 82 ? 18.107 -5.155 -9.741 1.00 12.59 81 ARG A CA 1
ATOM 590 C C . ARG A 1 82 ? 17.133 -5.460 -10.874 1.00 12.81 81 ARG A C 1
ATOM 591 O O . ARG A 1 82 ? 16.500 -6.516 -10.835 1.00 13.16 81 ARG A O 1
ATOM 599 N N . PHE A 1 83 ? 17.037 -4.535 -11.827 1.00 11.79 82 PHE A N 1
ATOM 600 C CA . PHE A 1 83 ? 16.170 -4.775 -12.970 1.00 12.22 82 PHE A CA 1
ATOM 601 C C . PHE A 1 83 ? 16.704 -3.983 -14.149 1.00 12.39 82 PHE A C 1
ATOM 602 O O . PHE A 1 83 ? 17.470 -3.034 -13.988 1.00 14.23 82 PHE A O 1
ATOM 610 N N . ILE A 1 84 ? 16.267 -4.396 -15.334 1.00 14.66 83 ILE A N 1
ATOM 611 C CA . ILE A 1 84 ? 16.647 -3.795 -16.606 1.00 15.04 83 ILE A CA 1
ATOM 612 C C . ILE A 1 84 ? 15.373 -3.661 -17.407 1.00 15.72 83 ILE A C 1
ATOM 613 O O . ILE A 1 84 ? 14.559 -4.589 -17.428 1.00 17.07 83 ILE A O 1
ATOM 618 N N . VAL A 1 85 ? 15.195 -2.534 -18.097 1.00 14.05 84 VAL A N 1
ATOM 619 C CA . VAL A 1 85 ? 14.052 -2.390 -18.986 1.00 15.02 84 VAL A CA 1
ATOM 620 C C . VAL A 1 85 ? 14.578 -2.553 -20.404 1.00 16.86 84 VAL A C 1
ATOM 621 O O . VAL A 1 85 ? 15.620 -1.974 -20.755 1.00 18.63 84 VAL A O 1
ATOM 625 N N . ASN A 1 86 ? 13.889 -3.361 -21.205 1.00 14.11 85 ASN A N 1
ATOM 626 C CA . ASN A 1 86 ? 14.267 -3.579 -22.596 1.00 16.23 85 ASN A CA 1
ATOM 627 C C . ASN A 1 86 ? 13.052 -3.386 -23.485 1.00 15.54 85 ASN A C 1
ATOM 628 O O . ASN A 1 86 ? 11.923 -3.661 -23.085 1.00 15.64 85 ASN A O 1
ATOM 633 N N . THR A 1 87 ? 13.297 -2.946 -24.717 1.00 14.76 86 THR A N 1
ATOM 634 C CA . THR A 1 87 ? 12.248 -2.726 -25.706 1.00 14.48 86 THR A CA 1
ATOM 635 C C . THR A 1 87 ? 12.276 -3.827 -26.750 1.00 13.14 86 THR A C 1
ATOM 636 O O . THR A 1 87 ? 13.334 -4.128 -27.316 1.00 15.41 86 THR A O 1
ATOM 640 N N . LEU A 1 88 ? 11.113 -4.401 -27.028 1.00 11.22 87 LEU A N 1
ATOM 641 C CA . LEU A 1 88 ? 11.034 -5.405 -28.077 1.00 14.58 87 LEU A CA 1
ATOM 642 C C . LEU A 1 88 ? 10.856 -4.762 -29.446 1.00 15.77 87 LEU A C 1
ATOM 643 O O . LEU A 1 88 ? 10.603 -3.557 -29.585 1.00 15.18 87 LEU A O 1
ATOM 648 N N . LYS A 1 89 ? 10.987 -5.603 -30.470 1.00 14.78 88 LYS A N 1
ATOM 649 C CA . LYS A 1 89 ? 10.934 -5.132 -31.854 1.00 15.90 88 LYS A CA 1
ATOM 650 C C . LYS A 1 89 ? 9.645 -4.373 -32.156 1.00 14.60 88 LYS A C 1
ATOM 651 O O . LYS A 1 89 ? 9.651 -3.413 -32.944 1.00 16.75 88 LYS A O 1
ATOM 657 N N . ASP A 1 90 ? 8.527 -4.787 -31.548 1.00 14.99 89 ASP A N 1
ATOM 658 C CA . ASP A 1 90 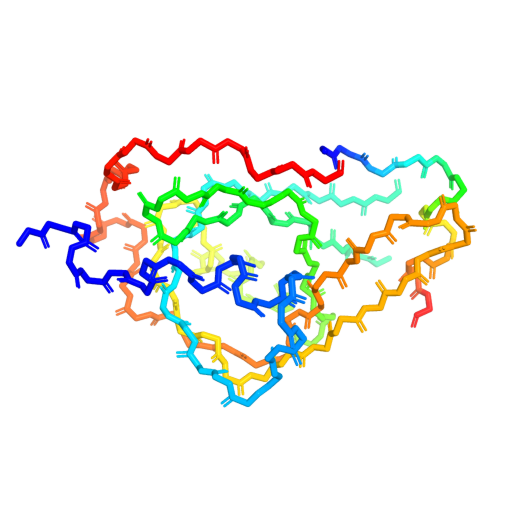? 7.237 -4.166 -31.797 1.00 15.01 89 ASP A CA 1
ATOM 659 C C . ASP A 1 90 ? 6.976 -2.945 -30.927 1.00 14.74 89 ASP A C 1
ATOM 660 O O . ASP A 1 90 ? 5.909 -2.330 -31.056 1.00 16.19 89 ASP A O 1
ATOM 665 N N . GLY A 1 91 ? 7.922 -2.555 -30.068 1.00 13.96 90 GLY A N 1
ATOM 666 C CA . GLY A 1 91 ? 7.763 -1.403 -29.216 1.00 15.64 90 GLY A CA 1
ATOM 667 C C . GLY A 1 91 ? 7.310 -1.704 -27.803 1.00 13.88 90 GLY A C 1
ATOM 668 O O . GLY A 1 91 ? 7.351 -0.804 -26.956 1.00 16.24 90 GLY A O 1
ATOM 669 N N . ARG A 1 92 ? 6.884 -2.932 -27.515 1.00 13.69 91 ARG A N 1
ATOM 670 C CA . ARG A 1 92 ? 6.503 -3.257 -26.146 1.00 12.97 91 ARG A CA 1
ATOM 671 C C . ARG A 1 92 ? 7.730 -3.255 -25.248 1.00 15.33 91 ARG A C 1
ATOM 672 O O . ARG A 1 92 ? 8.801 -3.740 -25.624 1.00 14.53 91 ARG A O 1
ATOM 680 N N . ARG A 1 93 ? 7.588 -2.698 -24.062 1.00 13.42 92 ARG A N 1
ATOM 681 C CA . ARG A 1 93 ? 8.710 -2.623 -23.146 1.00 13.21 92 ARG A CA 1
ATOM 682 C C . ARG A 1 93 ? 8.515 -3.680 -22.073 1.00 15.56 92 ARG A C 1
ATOM 683 O O . ARG A 1 93 ? 7.400 -3.869 -21.583 1.00 17.31 92 ARG A O 1
ATOM 691 N N . VAL A 1 94 ? 9.603 -4.365 -21.707 1.00 12.99 93 VAL A N 1
ATOM 692 C CA . VAL A 1 94 ? 9.578 -5.439 -20.721 1.00 11.38 93 VAL A CA 1
ATOM 693 C C . VAL A 1 94 ? 10.535 -5.085 -19.588 1.00 13.06 93 VAL A C 1
ATOM 694 O O . VAL A 1 94 ? 11.649 -4.606 -19.829 1.00 13.43 93 VAL A O 1
ATOM 698 N N . VAL A 1 95 ? 10.108 -5.320 -18.349 1.00 11.73 94 VAL A N 1
ATOM 699 C CA . VAL A 1 95 ? 10.935 -5.058 -17.178 1.00 11.73 94 VAL A CA 1
ATOM 700 C C . VAL A 1 95 ? 11.458 -6.400 -16.704 1.00 12.17 94 VAL A C 1
ATOM 701 O O . VAL A 1 95 ? 10.685 -7.223 -16.199 1.00 13.95 94 VAL A O 1
ATOM 705 N N . ILE A 1 96 ? 12.760 -6.623 -16.860 1.00 11.09 95 ILE A N 1
ATOM 706 C CA . ILE A 1 96 ? 13.387 -7.894 -16.510 1.00 11.97 95 ILE A CA 1
ATOM 707 C C . ILE A 1 96 ? 13.913 -7.805 -15.079 1.00 11.57 95 ILE A C 1
ATOM 708 O O . ILE A 1 96 ? 14.792 -6.995 -14.764 1.00 12.42 95 ILE A O 1
ATOM 713 N N . LEU A 1 97 ? 13.381 -8.652 -14.210 1.00 12.19 96 LEU A N 1
ATOM 714 C CA . LEU A 1 97 ? 13.776 -8.681 -12.807 1.00 11.92 96 LEU A CA 1
ATOM 715 C C . LEU A 1 97 ? 14.982 -9.583 -12.628 1.00 14.07 96 LEU A C 1
ATOM 716 O O . LEU A 1 97 ? 14.903 -10.789 -12.893 1.00 14.73 96 LEU A O 1
ATOM 721 N N . MET A 1 98 ? 16.081 -9.008 -12.150 1.00 11.66 97 MET A N 1
ATOM 722 C CA . MET A 1 98 ? 17.340 -9.731 -12.002 1.00 15.05 97 MET A CA 1
ATOM 723 C C . MET A 1 98 ? 17.625 -10.173 -10.572 1.00 14.68 97 MET A C 1
ATOM 724 O O . MET A 1 98 ? 18.225 -11.239 -10.357 1.00 14.78 97 MET A O 1
ATOM 729 N N . GLU A 1 99 ? 17.280 -9.345 -9.590 1.00 12.40 98 GLU A N 1
ATOM 730 C CA . GLU A 1 99 ? 17.477 -9.657 -8.178 1.00 13.16 98 GLU A CA 1
ATOM 731 C C . GLU A 1 99 ? 16.261 -9.157 -7.431 1.00 16.47 98 GLU A C 1
ATOM 732 O O . GLU A 1 99 ? 15.801 -8.037 -7.670 1.00 15.65 98 GLU A O 1
ATOM 738 N N . LEU A 1 100 ? 15.738 -9.980 -6.536 1.00 15.95 99 LEU A N 1
ATOM 739 C CA . LEU A 1 100 ? 14.669 -9.498 -5.693 1.00 17.39 99 LEU A CA 1
ATOM 740 C C . LEU A 1 100 ? 14.682 -10.294 -4.407 1.00 20.72 99 LEU A C 1
ATOM 741 O O . LEU A 1 100 ? 15.248 -11.384 -4.334 1.00 21.59 99 LEU A O 1
ATOM 746 N N . GLU A 1 101 ? 14.015 -9.754 -3.409 1.00 15.95 100 GLU A N 1
ATOM 747 C CA . GLU A 1 101 ? 13.826 -10.434 -2.136 1.00 14.44 100 GLU A CA 1
ATOM 748 C C . GLU A 1 101 ? 12.339 -10.553 -1.870 1.00 17.36 100 GLU A C 1
ATOM 749 O O . GLU A 1 101 ? 11.596 -9.582 -2.028 1.00 16.71 100 GLU A O 1
ATOM 755 N N . VAL A 1 102 ? 11.900 -11.746 -1.483 1.00 14.50 101 VAL A N 1
ATOM 756 C CA . VAL A 1 102 ? 10.516 -11.923 -1.058 1.00 14.51 101 VAL A CA 1
ATOM 757 C C . VAL A 1 102 ? 10.442 -11.476 0.399 1.00 14.58 101 VAL A C 1
ATOM 758 O O . VAL A 1 102 ? 11.045 -12.094 1.281 1.00 18.35 101 VAL A O 1
ATOM 762 N N . LEU A 1 103 ? 9.737 -10.361 0.649 1.00 12.29 102 LEU A N 1
ATOM 763 C CA . LEU A 1 103 ? 9.639 -9.818 2.001 1.00 14.56 102 LEU A CA 1
ATOM 764 C C . LEU A 1 103 ? 8.541 -10.484 2.820 1.00 15.21 102 LEU A C 1
ATOM 765 O O . LEU A 1 103 ? 8.677 -10.638 4.042 1.00 16.72 102 LEU A O 1
ATOM 770 N N . LYS A 1 104 ? 7.435 -10.839 2.178 1.00 13.21 103 LYS A N 1
ATOM 771 C CA . LYS A 1 104 ? 6.291 -11.429 2.855 1.00 12.75 103 LYS A CA 1
ATOM 772 C C . LYS A 1 104 ? 5.655 -12.442 1.919 1.00 13.82 103 LYS A C 1
ATOM 773 O O . LYS A 1 104 ? 5.355 -12.112 0.765 1.00 13.93 103 LYS A O 1
ATOM 779 N N . SER A 1 105 ? 5.440 -13.656 2.419 1.00 13.87 104 SER A N 1
ATOM 780 C CA . SER A 1 105 ? 4.875 -14.716 1.597 1.00 15.81 104 SER A CA 1
ATOM 781 C C . SER A 1 105 ? 3.431 -14.404 1.231 1.00 15.06 104 SER A C 1
ATOM 782 O O . SER A 1 105 ? 2.746 -13.626 1.894 1.00 13.58 104 SER A O 1
ATOM 785 N N . ALA A 1 106 ? 2.964 -15.042 0.159 1.00 16.16 105 ALA A N 1
ATOM 786 C CA . ALA A 1 106 ? 1.558 -14.925 -0.215 1.00 15.34 105 ALA A CA 1
ATOM 787 C C . ALA A 1 106 ? 0.639 -15.240 0.958 1.00 16.74 105 ALA A C 1
ATOM 788 O O . ALA A 1 106 ? -0.353 -14.540 1.193 1.00 18.29 105 ALA A O 1
ATOM 790 N N . GLU A 1 107 ? 0.967 -16.293 1.719 1.00 17.54 106 GLU A N 1
ATOM 791 C CA . GLU A 1 107 ? 0.141 -16.711 2.846 1.00 20.42 106 GLU A CA 1
ATOM 792 C C . GLU A 1 107 ? 0.143 -15.680 3.970 1.00 16.84 106 GLU A C 1
ATOM 793 O O . GLU A 1 107 ? -0.838 -15.573 4.718 1.00 18.56 106 GLU A O 1
ATOM 799 N N . ALA A 1 108 ? 1.236 -14.932 4.127 1.00 15.80 107 ALA A N 1
ATOM 800 C CA . ALA A 1 108 ? 1.282 -13.920 5.175 1.00 16.91 107 ALA A CA 1
AT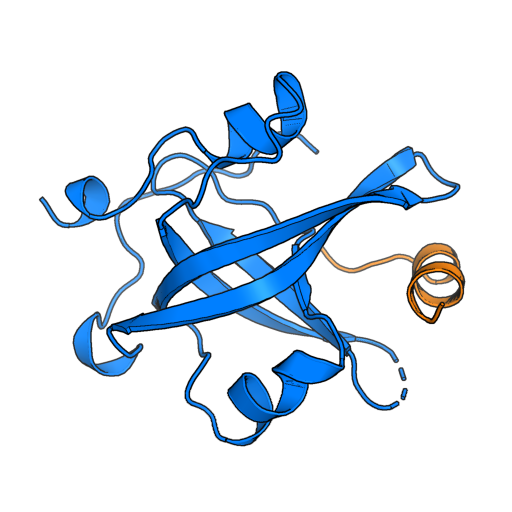OM 801 C C . ALA A 1 108 ? 0.610 -12.619 4.770 1.00 19.08 107 ALA A C 1
ATOM 802 O O . ALA A 1 108 ? 0.268 -11.819 5.644 1.00 20.16 107 ALA A O 1
ATOM 804 N N . VAL A 1 109 ? 0.443 -12.377 3.471 1.00 15.35 108 VAL A N 1
ATOM 805 C CA . VAL A 1 109 ? -0.231 -11.177 3.002 1.00 17.62 108 VAL A CA 1
ATOM 806 C C . VAL A 1 109 ? -1.709 -11.491 2.852 1.00 15.73 108 VAL A C 1
ATOM 807 O O . VAL A 1 109 ? -2.552 -10.790 3.416 1.00 16.95 108 VAL A O 1
ATOM 811 N N . GLY A 1 110 ? -2.032 -12.524 2.063 1.00 15.90 109 GLY A N 1
ATOM 812 C CA . GLY A 1 110 ? -3.357 -13.110 2.062 1.00 18.86 109 GLY A CA 1
ATOM 813 C C . GLY A 1 110 ? -4.370 -12.517 1.098 1.00 17.67 109 GLY A C 1
ATOM 814 O O . GLY A 1 110 ? -5.408 -13.138 0.862 1.00 17.15 109 GLY A O 1
ATOM 815 N N . VAL A 1 111 ? -4.130 -11.323 0.559 1.00 14.67 110 VAL A N 1
ATOM 816 C CA . VAL A 1 111 ? -5.079 -10.670 -0.338 1.00 14.32 110 VAL A CA 1
ATOM 817 C C . VAL A 1 111 ? -4.284 -9.818 -1.312 1.00 12.95 110 VAL A C 1
ATOM 818 O O . VAL A 1 111 ? -3.124 -9.499 -1.072 1.00 13.43 110 VAL A O 1
ATOM 822 N N . LYS A 1 112 ? -4.914 -9.470 -2.434 1.00 13.84 111 LYS A N 1
ATOM 823 C CA . LYS A 1 112 ? -4.421 -8.373 -3.258 1.00 16.49 111 LYS A CA 1
ATOM 824 C C . LYS A 1 112 ? -4.621 -7.068 -2.502 1.00 14.84 111 LYS A C 1
ATOM 825 O O . LYS A 1 112 ? -5.726 -6.786 -2.013 1.00 15.14 111 LYS A O 1
ATOM 831 N N . ILE A 1 113 ? -3.552 -6.281 -2.421 1.00 12.64 112 ILE A N 1
ATOM 832 C CA . ILE A 1 113 ? -3.542 -5.036 -1.660 1.00 13.29 112 ILE A CA 1
ATOM 833 C C . ILE A 1 113 ? -4.143 -3.908 -2.492 1.00 17.20 112 ILE A C 1
ATOM 834 O O . ILE A 1 113 ? -3.704 -3.641 -3.613 1.00 16.38 112 ILE A O 1
ATOM 839 N N . GLY A 1 114 ? -5.122 -3.217 -1.922 1.00 19.50 113 GLY A N 1
ATOM 840 C CA . GLY A 1 114 ? -5.684 -2.054 -2.580 1.00 19.41 113 GLY A CA 1
ATOM 841 C C . GLY A 1 114 ? -6.398 -2.397 -3.870 1.00 21.35 113 GLY A C 1
ATOM 842 O O . GLY A 1 114 ? -6.879 -3.514 -4.077 1.00 20.16 113 GLY A O 1
ATOM 843 N N . ASN A 1 115 ? -6.469 -1.408 -4.764 1.00 19.90 114 ASN A N 1
ATOM 844 C CA . ASN A 1 115 ? -7.205 -1.540 -6.024 1.00 22.67 114 ASN A CA 1
ATOM 845 C C . ASN A 1 115 ? -6.419 -0.903 -7.156 1.00 21.60 114 ASN A C 1
ATOM 846 O O . ASN A 1 115 ? -6.839 0.102 -7.752 1.00 19.91 114 ASN A O 1
ATOM 851 N N . PRO A 1 116 ? -5.281 -1.488 -7.507 1.00 16.24 115 PRO A N 1
ATOM 852 C CA . PRO A 1 116 ? -4.446 -0.922 -8.568 1.00 16.17 115 PRO A CA 1
ATOM 853 C C . PRO A 1 116 ? -5.126 -1.069 -9.917 1.00 19.09 115 PRO A C 1
ATOM 854 O O . PRO A 1 116 ? -5.881 -2.016 -10.148 1.00 19.01 115 PRO A O 1
ATOM 858 N N . VAL A 1 117 ? -4.873 -0.101 -10.800 1.00 15.16 116 VAL A N 1
ATOM 859 C CA . VAL A 1 117 ? -5.417 -0.135 -12.158 1.00 16.24 116 VAL A CA 1
ATOM 860 C C . VAL A 1 117 ? -4.306 -0.328 -13.187 1.00 17.52 116 VAL A C 1
ATOM 861 O O . VAL A 1 117 ? -3.148 0.037 -12.934 1.00 14.99 116 VAL A O 1
ATOM 865 N N . PRO A 1 118 ? -4.599 -0.902 -14.353 1.00 17.17 117 PRO A N 1
ATOM 866 C CA . PRO A 1 118 ? -3.535 -1.179 -15.331 1.00 15.89 117 PRO A CA 1
ATOM 867 C C . PRO A 1 118 ? -2.845 0.092 -15.799 1.00 14.03 117 PRO A C 1
ATOM 868 O O . PRO A 1 118 ? -3.497 1.059 -16.210 1.00 18.10 117 PRO A O 1
ATOM 872 N N . TYR A 1 119 ? -1.515 0.069 -15.763 1.00 13.93 118 TYR A N 1
ATOM 873 C CA . TYR A 1 119 ? -0.748 1.154 -16.348 1.00 17.86 118 TYR A CA 1
ATOM 874 C C . TYR A 1 119 ? -0.923 1.106 -17.861 1.00 17.63 118 TYR A C 1
ATOM 875 O O . TYR A 1 119 ? -1.108 0.039 -18.447 1.00 19.15 118 TYR A O 1
ATOM 884 N N . ASN A 1 120 ? -0.926 2.280 -18.488 1.00 19.65 119 ASN A N 1
ATOM 885 C CA . ASN A 1 120 ? -1.089 2.383 -19.937 1.00 19.33 119 ASN A CA 1
ATOM 886 C C . ASN A 1 120 ? 0.173 1.891 -20.651 1.00 23.14 119 ASN A C 1
ATOM 887 O O . ASN A 1 120 ? 1.144 2.637 -20.794 1.00 25.06 119 ASN A O 1
ATOM 892 N N . GLU A 1 121 ? 0.162 0.638 -21.126 1.00 22.36 120 GLU A N 1
ATOM 893 C CA . GLU A 1 121 ? 1.308 0.084 -21.882 1.00 25.83 120 GLU A CA 1
ATOM 894 C C . GLU A 1 121 ? 1.030 0.080 -23.382 1.00 30.42 120 GLU A C 1
ATOM 895 O O . GLU A 1 121 ? 0.024 0.623 -23.833 1.00 31.35 120 GLU A O 1
ATOM 901 N N . GLY B 2 1 ? -0.728 -8.008 -21.398 1.00 27.37 53 GLY B N 1
ATOM 902 C CA . GLY B 2 1 ? -0.927 -9.409 -21.061 1.00 29.18 53 GLY B CA 1
ATOM 903 C C . GLY B 2 1 ? 0.086 -10.324 -21.729 1.00 29.95 53 GLY B C 1
ATOM 904 O O . GLY B 2 1 ? 1.290 -10.063 -21.705 1.00 28.88 53 GLY B O 1
ATOM 905 N N . ASP B 2 2 ? -0.400 -11.398 -22.347 1.00 32.18 54 ASP B N 1
ATOM 906 C CA . ASP B 2 2 ? 0.504 -12.360 -22.959 1.00 33.53 54 ASP B CA 1
ATOM 907 C C . ASP B 2 2 ? 1.296 -11.735 -24.097 1.00 32.79 54 ASP B C 1
ATOM 908 O O . ASP B 2 2 ? 0.935 -10.695 -24.665 1.00 31.73 54 ASP B O 1
ATOM 913 N N . PHE B 2 3 ? 2.408 -12.383 -24.413 1.00 33.73 55 PHE B N 1
ATOM 914 C CA . PHE B 2 3 ? 3.274 -11.934 -25.485 1.00 33.70 55 PHE B CA 1
ATOM 915 C C . PHE B 2 3 ? 2.830 -12.552 -26.804 1.00 36.18 55 PHE B C 1
ATOM 916 O O . PHE B 2 3 ? 2.318 -13.671 -26.852 1.00 38.39 55 PHE B O 1
ATOM 924 N N . THR B 2 4 ? 3.000 -11.787 -27.880 1.00 36.13 56 THR B N 1
ATOM 925 C CA . THR B 2 4 ? 2.741 -12.308 -29.209 1.00 38.83 56 THR B CA 1
ATOM 926 C C . THR B 2 4 ? 3.789 -13.346 -29.594 1.00 41.18 56 THR B C 1
ATOM 927 O O . THR B 2 4 ? 4.837 -13.480 -28.958 1.00 40.58 56 THR B O 1
ATOM 931 N N . ALA B 2 5 ? 3.493 -14.090 -30.663 1.00 44.28 57 ALA B N 1
ATOM 932 C CA . ALA B 2 5 ? 4.431 -15.099 -31.144 1.00 47.19 57 ALA B CA 1
ATOM 933 C C . ALA B 2 5 ? 5.793 -14.490 -31.453 1.00 46.79 57 ALA B C 1
ATOM 934 O O . ALA B 2 5 ? 6.831 -15.074 -31.117 1.00 47.80 57 ALA B O 1
ATOM 936 N N . ASP B 2 6 ? 5.789 -13.298 -32.051 1.00 45.64 58 ASP B N 1
ATOM 937 C CA . ASP B 2 6 ? 7.069 -12.636 -32.407 1.00 45.66 58 ASP B CA 1
ATOM 938 C C . ASP B 2 6 ? 7.827 -12.244 -31.139 1.00 42.98 58 ASP B C 1
ATOM 939 O O . ASP B 2 6 ? 9.032 -12.509 -31.076 1.00 43.97 58 ASP B O 1
ATOM 944 N N . ASP B 2 7 ? 7.140 -11.620 -30.181 1.00 39.93 59 ASP B N 1
ATOM 945 C CA . ASP B 2 7 ? 7.785 -11.265 -28.920 1.00 37.70 59 ASP B CA 1
ATOM 946 C C . ASP B 2 7 ? 8.453 -12.468 -28.272 1.00 39.15 59 ASP B C 1
ATOM 947 O O . ASP B 2 7 ? 9.551 -12.352 -27.717 1.00 38.93 59 ASP B O 1
ATOM 952 N N . LEU B 2 8 ? 7.799 -13.631 -28.330 1.00 40.98 60 LEU B N 1
ATOM 953 C CA . LEU B 2 8 ? 8.310 -14.811 -27.639 1.00 42.67 60 LEU B CA 1
ATOM 954 C C . LEU B 2 8 ? 9.687 -15.200 -28.160 1.00 45.15 60 LEU B C 1
ATOM 955 O O . LEU B 2 8 ? 10.568 -15.586 -27.381 1.00 45.65 60 LEU B O 1
ATOM 960 N N . GLU B 2 9 ? 9.895 -15.086 -29.475 1.00 47.05 61 GLU B N 1
ATOM 961 C CA . GLU B 2 9 ? 11.202 -15.381 -30.056 1.00 49.86 61 GLU B CA 1
ATOM 962 C C . GLU B 2 9 ? 12.271 -14.443 -29.523 1.00 48.19 61 GLU B C 1
ATOM 963 O O . GLU B 2 9 ? 13.386 -14.874 -29.216 1.00 49.95 61 GLU B O 1
ATOM 969 N N . GLU B 2 10 ? 11.950 -13.154 -29.410 1.00 45.15 62 GLU B N 1
ATOM 970 C CA . GLU B 2 10 ? 12.929 -12.179 -28.947 1.00 43.83 62 GLU B CA 1
ATOM 971 C C . GLU B 2 10 ? 13.218 -12.313 -27.460 1.00 42.20 62 GLU B C 1
ATOM 972 O O . GLU B 2 10 ? 14.339 -12.032 -27.018 1.00 42.59 62 GLU B O 1
ATOM 978 N N . LEU B 2 11 ? 12.233 -12.719 -26.663 1.00 40.74 63 LEU B N 1
ATOM 979 C CA . LEU B 2 11 ? 12.443 -12.748 -25.191 1.00 39.30 63 LEU B CA 1
ATOM 980 C C . LEU B 2 11 ? 13.391 -13.886 -24.818 1.00 43.12 63 LEU B C 1
ATOM 981 O O . LEU B 2 11 ? 14.015 -13.800 -23.759 1.00 42.03 63 LEU B O 1
ATOM 986 N N . ASP B 2 12 ? 13.443 -14.924 -25.652 1.00 46.38 64 ASP B N 1
ATOM 987 C CA . ASP B 2 12 ? 14.303 -16.087 -25.314 1.00 48.48 64 ASP B CA 1
ATOM 988 C C . ASP B 2 12 ? 15.728 -15.600 -25.018 1.00 50.17 64 ASP B C 1
ATOM 989 O O . ASP B 2 12 ? 16.320 -16.091 -24.041 1.00 54.44 64 ASP B O 1
ATOM 994 N N . THR B 2 13 ? 16.257 -14.686 -25.834 1.00 50.51 65 THR B N 1
ATOM 995 C CA . THR B 2 1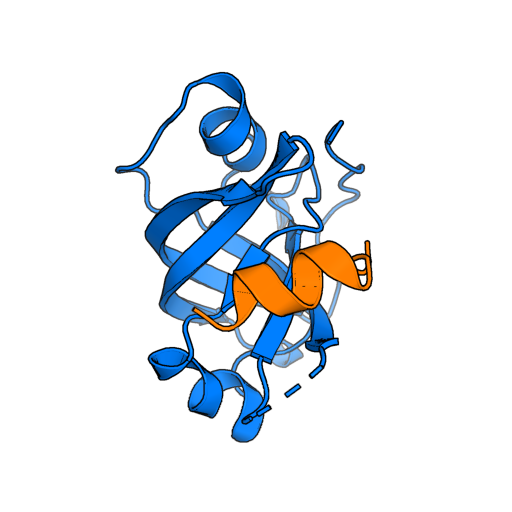3 ? 17.628 -14.149 -25.654 1.00 50.70 65 THR B CA 1
ATOM 996 C C . THR B 2 13 ? 17.693 -13.352 -24.359 1.00 51.22 65 THR B C 1
ATOM 997 O O . THR B 2 13 ? 18.720 -13.441 -23.668 1.00 54.50 65 THR B O 1
#